Protein AF-A0A5R2MXY5-F1 (afdb_monomer_lite)

Foldseek 3Di:
DALEEAEFQQPAHGEDEFADQREDEHNYEHEAPADAPTGGEYEFADDPPDAGGAGYDYHYQAYEYHNYAYEYEYRHAEQEAEHAHAYADEYEYEDADHDYDDDYHNVRHPYYYHYHD

Structure (mmCIF, N/CA/C/O backbone):
data_AF-A0A5R2MXY5-F1
#
_entry.id   AF-A0A5R2MXY5-F1
#
loop_
_atom_site.group_PDB
_atom_site.id
_atom_site.type_symbol
_atom_site.label_atom_id
_atom_site.label_alt_id
_atom_site.label_comp_id
_atom_site.label_asym_id
_atom_site.label_entity_id
_atom_site.label_seq_id
_atom_site.pdbx_PDB_ins_code
_atom_site.Cartn_x
_atom_site.Cartn_y
_atom_site.Cartn_z
_atom_site.occupancy
_atom_site.B_iso_or_equiv
_atom_site.auth_seq_id
_atom_site.auth_comp_id
_atom_site.auth_asym_id
_atom_site.auth_atom_id
_atom_site.pdbx_PDB_model_num
ATOM 1 N N . THR A 1 1 ? -10.319 3.681 -11.392 1.00 72.12 1 THR A N 1
ATOM 2 C CA . THR A 1 1 ? -9.865 2.446 -12.065 1.00 72.12 1 THR A CA 1
ATOM 3 C C . THR A 1 1 ? -8.792 2.816 -13.068 1.00 72.12 1 THR A C 1
ATOM 5 O O . THR A 1 1 ? -9.034 3.729 -13.846 1.00 72.12 1 THR A O 1
ATOM 8 N N . SER A 1 2 ? -7.624 2.171 -13.033 1.00 84.69 2 SER A N 1
ATOM 9 C CA . SER A 1 2 ? -6.596 2.247 -14.087 1.00 84.69 2 SER A CA 1
ATOM 10 C C . SER A 1 2 ? -6.629 0.955 -14.903 1.00 84.69 2 SER A C 1
ATOM 12 O O . SER A 1 2 ? -6.742 -0.119 -14.316 1.00 84.69 2 SER A O 1
ATOM 14 N N . SER A 1 3 ? -6.542 1.036 -16.232 1.00 87.94 3 SER A N 1
ATOM 15 C CA . SER A 1 3 ? -6.439 -0.145 -17.108 1.00 87.94 3 SER A CA 1
ATOM 16 C C . SER A 1 3 ? -5.004 -0.659 -17.266 1.00 87.94 3 SER A C 1
ATOM 18 O O . SER A 1 3 ? -4.812 -1.740 -17.811 1.00 87.94 3 SER A O 1
ATOM 20 N N . GLY A 1 4 ? -4.011 0.105 -16.807 1.00 93.56 4 GLY A N 1
ATOM 21 C CA . GLY A 1 4 ? -2.602 -0.280 -16.786 1.00 93.56 4 GLY A CA 1
ATOM 22 C C . GLY A 1 4 ? -2.028 -0.173 -15.378 1.00 93.56 4 GLY A C 1
ATOM 23 O O . GLY A 1 4 ? -2.758 -0.296 -14.389 1.00 93.56 4 GLY A O 1
ATOM 24 N N . ASP A 1 5 ? -0.727 0.083 -15.297 1.00 96.19 5 ASP A N 1
ATOM 25 C CA . ASP A 1 5 ? -0.045 0.288 -14.024 1.00 96.19 5 ASP A CA 1
ATOM 26 C C . ASP A 1 5 ? -0.582 1.520 -13.280 1.00 96.19 5 ASP A C 1
ATOM 28 O O . ASP A 1 5 ? -1.114 2.471 -13.869 1.00 96.19 5 ASP A O 1
ATOM 32 N N . LEU A 1 6 ? -0.428 1.506 -11.959 1.00 98.06 6 LEU A N 1
ATOM 33 C CA . LEU A 1 6 ? -0.699 2.643 -11.085 1.00 98.06 6 LEU A CA 1
ATOM 34 C C . LEU A 1 6 ? 0.583 2.993 -10.332 1.00 98.06 6 LEU A C 1
ATOM 36 O O . LEU A 1 6 ? 1.098 2.174 -9.580 1.00 98.06 6 LEU A O 1
ATOM 40 N N . ASN A 1 7 ? 1.083 4.216 -10.503 1.00 98.06 7 ASN A N 1
ATOM 41 C CA . ASN A 1 7 ? 2.318 4.662 -9.863 1.00 98.06 7 ASN A CA 1
ATOM 42 C C . ASN A 1 7 ? 2.012 5.581 -8.675 1.00 98.06 7 ASN A C 1
ATOM 44 O O . ASN A 1 7 ? 1.406 6.640 -8.847 1.00 98.06 7 ASN A O 1
ATOM 48 N N . ILE A 1 8 ? 2.484 5.212 -7.487 1.00 98.50 8 ILE A N 1
ATOM 49 C CA . ILE A 1 8 ? 2.409 6.026 -6.271 1.00 98.50 8 ILE A CA 1
ATOM 50 C C . ILE A 1 8 ? 3.808 6.572 -5.999 1.00 98.50 8 ILE A C 1
ATOM 52 O O . ILE A 1 8 ? 4.716 5.829 -5.626 1.00 98.50 8 ILE A O 1
ATOM 56 N N . GLY A 1 9 ? 3.989 7.874 -6.238 1.00 98.19 9 GLY A N 1
ATOM 57 C CA . GLY A 1 9 ? 5.299 8.513 -6.104 1.00 98.19 9 GLY A CA 1
ATOM 58 C C . GLY A 1 9 ? 6.325 7.969 -7.101 1.00 98.19 9 GLY A C 1
ATOM 59 O O . GLY A 1 9 ? 7.435 7.650 -6.718 1.00 98.19 9 GLY A O 1
ATOM 60 N N . GLY A 1 10 ? 5.966 7.802 -8.380 1.00 96.38 10 GLY A N 1
ATOM 61 C CA . GLY A 1 10 ? 6.843 7.143 -9.364 1.00 96.38 10 GLY A CA 1
ATOM 62 C C . GLY A 1 10 ? 8.221 7.803 -9.541 1.00 96.38 10 GLY A C 1
ATOM 63 O O . GLY A 1 10 ? 9.234 7.115 -9.550 1.00 96.38 10 GLY A O 1
ATOM 64 N N . SER A 1 11 ? 8.272 9.131 -9.652 1.00 96.56 11 SER A N 1
ATOM 65 C CA . SER A 1 11 ? 9.508 9.914 -9.846 1.00 96.56 11 SER A CA 1
ATOM 66 C C . SER A 1 11 ? 9.635 11.087 -8.864 1.00 96.56 11 SER A C 1
ATOM 68 O O . SER A 1 11 ? 10.362 12.042 -9.116 1.00 96.56 11 SER A O 1
ATOM 70 N N . GLY A 1 12 ? 8.871 11.051 -7.775 1.00 97.44 12 GLY A N 1
ATOM 71 C CA . GLY A 1 12 ? 8.776 12.114 -6.779 1.00 97.44 12 GLY A CA 1
ATOM 72 C C . GLY A 1 12 ? 8.007 11.618 -5.562 1.00 97.44 12 GLY A C 1
ATOM 73 O O . GLY A 1 12 ? 7.879 10.412 -5.371 1.00 97.44 12 GLY A O 1
ATOM 74 N N . THR A 1 13 ? 7.473 12.526 -4.753 1.00 98.56 13 THR A N 1
ATOM 75 C CA . THR A 1 13 ? 6.697 12.147 -3.567 1.00 98.56 13 THR A CA 1
ATOM 76 C C . THR A 1 13 ? 5.218 11.997 -3.906 1.00 98.56 13 THR A C 1
ATOM 78 O O . THR 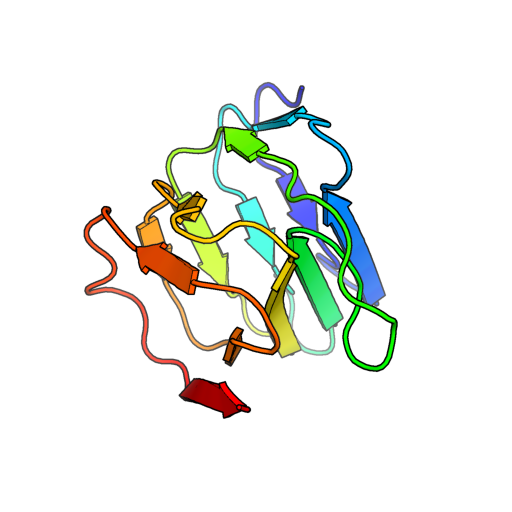A 1 13 ? 4.616 12.910 -4.470 1.00 98.56 13 THR A O 1
ATOM 81 N N . GLY A 1 14 ? 4.615 10.867 -3.547 1.00 98.44 14 GLY A N 1
ATOM 82 C CA . GLY A 1 14 ? 3.189 10.621 -3.728 1.00 98.44 14 GLY A CA 1
ATOM 83 C C . GLY A 1 14 ? 2.612 9.740 -2.628 1.00 98.44 14 GLY A C 1
ATOM 84 O O . GLY A 1 14 ? 3.279 8.845 -2.115 1.00 98.44 14 GLY A O 1
ATOM 85 N N . SER A 1 15 ? 1.351 9.986 -2.284 1.00 98.44 15 SER A N 1
ATOM 86 C CA . SER A 1 15 ? 0.610 9.195 -1.306 1.00 98.44 15 SER A CA 1
ATOM 87 C C . SER A 1 15 ? -0.791 8.902 -1.827 1.00 98.44 15 SER A C 1
ATOM 89 O O . SER A 1 15 ? -1.429 9.776 -2.417 1.00 98.44 15 SER A O 1
ATOM 91 N N . LEU A 1 16 ? -1.261 7.676 -1.617 1.00 98.62 16 LEU A N 1
ATOM 92 C CA . LEU A 1 16 ? -2.624 7.245 -1.898 1.00 98.62 16 LEU A CA 1
ATOM 93 C C . LEU A 1 16 ? -3.230 6.677 -0.620 1.00 98.62 16 LEU A C 1
ATOM 95 O O . LEU A 1 16 ? -2.694 5.731 -0.056 1.00 98.62 16 LEU A O 1
ATOM 99 N N . THR A 1 17 ? -4.375 7.209 -0.204 1.00 98.75 17 THR A N 1
ATOM 100 C CA . THR A 1 17 ? -5.150 6.673 0.918 1.00 98.75 17 THR A CA 1
ATOM 101 C C . THR A 1 17 ? -6.448 6.071 0.404 1.00 98.75 17 THR A C 1
ATOM 103 O O . THR A 1 17 ? -7.226 6.757 -0.259 1.00 98.75 17 THR A O 1
ATOM 106 N N . ILE A 1 18 ? -6.683 4.797 0.719 1.00 98.75 18 ILE A N 1
ATOM 107 C CA . ILE A 1 18 ? -7.914 4.078 0.392 1.00 98.75 18 ILE A CA 1
ATOM 108 C C . ILE A 1 18 ? -8.640 3.782 1.706 1.00 98.75 18 ILE A C 1
ATOM 110 O O . ILE A 1 18 ? -8.183 2.974 2.514 1.00 98.75 18 ILE A O 1
ATOM 114 N N . ALA A 1 19 ? -9.757 4.468 1.929 1.00 98.69 19 ALA A N 1
ATOM 115 C CA . ALA A 1 19 ? -10.451 4.502 3.212 1.00 98.69 19 ALA A CA 1
ATOM 116 C C . ALA A 1 19 ? -11.966 4.436 3.038 1.00 98.69 19 ALA A C 1
ATOM 118 O O . ALA A 1 19 ? -12.483 4.706 1.951 1.00 98.69 19 ALA A O 1
ATOM 119 N N . ASN A 1 20 ? -12.669 4.170 4.138 1.00 98.25 20 ASN A N 1
ATOM 120 C CA . ASN A 1 20 ? -14.121 4.283 4.261 1.00 98.25 20 ASN A CA 1
ATOM 121 C C . ASN A 1 20 ? -14.877 3.523 3.160 1.00 98.25 20 ASN A C 1
ATOM 123 O O . ASN A 1 20 ? -15.799 4.056 2.545 1.00 98.25 20 ASN A O 1
ATOM 127 N N . GLY A 1 21 ? -14.444 2.292 2.872 1.00 98.25 21 GLY A N 1
ATOM 128 C CA . GLY A 1 21 ? -15.038 1.445 1.835 1.00 98.25 21 GLY A CA 1
ATOM 129 C C . GLY A 1 21 ? -14.736 1.874 0.394 1.00 98.25 21 GLY A C 1
ATOM 130 O O . GLY A 1 21 ? -15.236 1.251 -0.541 1.00 98.25 21 GLY A O 1
ATOM 131 N N . GLY A 1 22 ? -13.919 2.910 0.184 1.00 98.38 22 GLY A N 1
ATOM 132 C CA . GLY A 1 22 ? -13.458 3.306 -1.143 1.00 98.38 22 GLY A CA 1
ATOM 133 C C . GLY A 1 22 ? -12.679 2.184 -1.830 1.00 98.38 22 GLY A C 1
ATOM 134 O O . GLY A 1 22 ? -11.992 1.403 -1.174 1.00 98.38 22 GLY A O 1
ATOM 135 N N . VAL A 1 23 ? -12.770 2.112 -3.159 1.00 98.31 23 VAL A N 1
ATOM 136 C CA . VAL A 1 23 ? -12.090 1.084 -3.957 1.00 98.31 23 VAL A CA 1
ATOM 137 C C . VAL A 1 23 ? -11.205 1.737 -5.005 1.00 98.31 23 VAL A C 1
ATOM 139 O O . VAL A 1 23 ? -11.662 2.555 -5.807 1.00 98.31 23 VAL A O 1
ATOM 142 N N . VAL A 1 24 ? -9.941 1.326 -5.046 1.00 98.38 24 VAL A N 1
ATOM 143 C CA . VAL A 1 24 ? -9.033 1.620 -6.159 1.00 98.38 24 VAL A CA 1
ATOM 144 C C . VAL A 1 24 ? -8.748 0.318 -6.883 1.00 98.38 24 VAL A C 1
ATOM 146 O O . VAL A 1 24 ? -8.486 -0.698 -6.251 1.00 98.38 24 VAL A O 1
ATOM 149 N N . SER A 1 25 ? -8.798 0.333 -8.214 1.00 97.88 25 SER A N 1
ATOM 150 C CA . SER A 1 25 ? -8.429 -0.836 -9.016 1.00 97.88 25 SER A CA 1
ATOM 151 C C . SER A 1 25 ? -7.399 -0.483 -10.075 1.00 97.88 25 SER A C 1
ATOM 153 O O . SER A 1 25 ? -7.520 0.572 -10.711 1.00 97.88 25 SER A O 1
ATOM 155 N N . ALA A 1 26 ? -6.435 -1.378 -10.269 1.00 97.12 26 ALA A N 1
ATOM 156 C CA . ALA A 1 26 ? -5.405 -1.301 -11.297 1.00 97.12 26 ALA A CA 1
ATOM 157 C C . ALA A 1 26 ? -5.403 -2.601 -12.112 1.00 97.12 26 ALA A C 1
ATOM 159 O O . ALA A 1 26 ? -5.395 -3.691 -11.543 1.00 97.12 26 ALA A O 1
ATOM 160 N N . GLY A 1 27 ? -5.447 -2.473 -13.439 1.00 94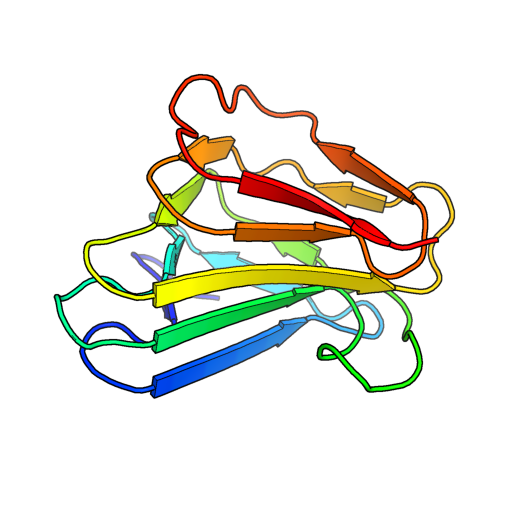.81 27 GLY A N 1
ATOM 161 C CA . GLY A 1 27 ? -5.344 -3.604 -14.364 1.00 94.81 27 GLY A CA 1
ATOM 162 C C . GLY A 1 27 ? -3.914 -4.131 -14.511 1.00 94.81 27 GLY A C 1
ATOM 163 O O . GLY A 1 27 ? -3.737 -5.291 -14.868 1.00 94.81 27 GLY A O 1
ATOM 164 N N . GLY A 1 28 ? -2.915 -3.288 -14.226 1.00 95.69 28 GLY A N 1
ATOM 165 C CA . GLY A 1 28 ? -1.498 -3.644 -14.166 1.00 95.69 28 GLY A CA 1
ATOM 166 C C . GLY A 1 28 ? -0.948 -3.682 -12.738 1.00 95.69 28 GLY A C 1
ATOM 167 O O . GLY A 1 28 ? -1.682 -3.897 -11.769 1.00 95.69 28 GLY A O 1
ATOM 168 N N . VAL A 1 29 ? 0.358 -3.459 -12.610 1.00 97.62 29 VAL A N 1
ATOM 169 C CA . VAL A 1 29 ? 1.072 -3.460 -11.326 1.00 97.62 29 VAL A CA 1
ATOM 170 C C . VAL A 1 29 ? 0.871 -2.124 -10.609 1.00 97.62 29 VAL A C 1
ATOM 172 O O . VAL A 1 29 ? 0.887 -1.054 -11.224 1.00 97.62 29 VAL A O 1
ATOM 175 N N . VAL A 1 30 ? 0.710 -2.162 -9.286 1.00 98.69 30 VAL A N 1
ATOM 176 C CA . VAL A 1 30 ? 0.806 -0.955 -8.457 1.00 98.69 30 VAL A CA 1
ATOM 177 C C . VAL A 1 30 ? 2.267 -0.747 -8.068 1.00 98.69 30 VAL A C 1
ATOM 179 O O . VAL A 1 30 ? 2.790 -1.468 -7.223 1.00 98.69 30 VAL A O 1
ATOM 182 N N . ASN A 1 31 ? 2.935 0.232 -8.674 1.00 98.62 31 ASN A N 1
ATOM 183 C CA . ASN A 1 31 ? 4.323 0.558 -8.357 1.00 98.62 31 ASN A CA 1
ATOM 184 C C . ASN A 1 31 ? 4.384 1.633 -7.271 1.00 98.62 31 ASN A C 1
ATOM 186 O O . ASN A 1 31 ? 3.756 2.689 -7.397 1.00 98.62 31 ASN A O 1
ATOM 190 N N . ILE A 1 32 ? 5.186 1.404 -6.236 1.00 98.75 32 ILE A N 1
ATOM 191 C CA . ILE A 1 32 ? 5.427 2.371 -5.161 1.00 98.75 32 ILE A CA 1
ATOM 192 C C . ILE A 1 32 ? 6.888 2.806 -5.215 1.00 98.75 32 ILE A C 1
ATOM 194 O O . ILE A 1 32 ? 7.784 1.963 -5.166 1.00 98.75 32 ILE A O 1
ATOM 198 N N . ALA A 1 33 ? 7.115 4.120 -5.297 1.00 98.56 33 ALA A N 1
ATOM 199 C CA . ALA A 1 33 ? 8.450 4.717 -5.331 1.00 98.56 33 ALA A CA 1
ATOM 200 C C . ALA A 1 33 ? 9.339 4.127 -6.450 1.00 98.56 33 ALA A C 1
ATOM 202 O O . ALA A 1 33 ? 10.400 3.553 -6.201 1.00 98.56 33 ALA A O 1
ATOM 203 N N . LEU A 1 34 ? 8.866 4.205 -7.701 1.00 98.19 34 LEU A N 1
ATOM 204 C CA . LEU A 1 34 ? 9.460 3.490 -8.839 1.00 98.19 34 LEU A CA 1
ATOM 205 C C . LEU A 1 34 ? 10.945 3.842 -9.061 1.00 98.19 34 LEU A C 1
ATOM 207 O O . LEU A 1 34 ? 11.774 2.943 -9.219 1.00 98.19 34 LEU A O 1
ATOM 211 N N . LEU A 1 35 ? 11.286 5.133 -9.070 1.00 98.25 35 LEU A N 1
ATOM 212 C CA . LEU A 1 35 ? 12.634 5.627 -9.369 1.00 98.25 35 LEU A CA 1
ATOM 213 C C . LEU A 1 35 ? 13.437 5.961 -8.106 1.00 98.25 35 LEU A C 1
ATOM 215 O O . LEU A 1 35 ? 12.881 6.311 -7.066 1.00 98.25 35 LEU A O 1
ATOM 219 N N . ALA A 1 36 ? 14.765 5.912 -8.209 1.00 98.12 36 ALA A N 1
ATOM 220 C CA . ALA A 1 36 ? 15.653 6.317 -7.123 1.00 98.12 36 ALA A CA 1
ATOM 221 C C . ALA A 1 36 ? 15.378 7.772 -6.693 1.00 98.12 36 ALA A C 1
ATOM 223 O O . ALA A 1 36 ? 15.150 8.648 -7.529 1.00 98.12 36 ALA A O 1
ATOM 224 N N . GLY A 1 37 ? 15.382 8.022 -5.382 1.00 97.69 37 GLY A N 1
ATOM 225 C CA . GLY A 1 37 ? 15.068 9.333 -4.799 1.00 97.69 37 GLY A CA 1
ATOM 226 C C . GLY A 1 37 ? 13.574 9.681 -4.734 1.00 97.69 37 GLY A C 1
ATOM 227 O O . GLY A 1 37 ? 13.228 10.732 -4.201 1.00 97.69 37 GLY A O 1
ATOM 228 N N . SER A 1 38 ? 12.686 8.819 -5.240 1.00 98.69 38 SER A N 1
ATOM 229 C CA . SER A 1 38 ? 11.236 8.989 -5.099 1.00 98.69 38 SER A CA 1
ATOM 230 C C . SER A 1 38 ? 10.713 8.460 -3.759 1.00 98.69 38 SER A C 1
ATOM 232 O O . SER A 1 38 ? 11.383 7.669 -3.089 1.00 98.69 38 SER A O 1
ATOM 234 N N . VAL A 1 39 ? 9.515 8.903 -3.366 1.00 98.75 39 VAL A N 1
ATOM 235 C CA . VAL A 1 39 ? 8.849 8.479 -2.128 1.00 98.75 39 VAL A CA 1
ATOM 236 C C . VAL A 1 39 ? 7.400 8.128 -2.434 1.00 98.75 39 VAL A C 1
ATOM 238 O O . VAL A 1 39 ? 6.647 8.956 -2.945 1.00 98.75 39 VAL A O 1
ATOM 241 N N . GLY A 1 40 ? 6.990 6.912 -2.103 1.00 98.81 40 GLY A N 1
ATOM 242 C CA . GLY A 1 40 ? 5.643 6.418 -2.365 1.00 98.81 40 GLY A CA 1
ATOM 243 C C . GLY A 1 40 ? 5.010 5.858 -1.101 1.00 98.81 40 GLY A C 1
ATOM 244 O O . GLY A 1 40 ? 5.632 5.074 -0.388 1.00 98.81 40 GLY A O 1
ATOM 245 N N . THR A 1 41 ? 3.764 6.227 -0.824 1.00 98.88 41 THR A N 1
ATOM 246 C CA . THR A 1 41 ? 3.030 5.694 0.330 1.00 98.88 41 THR A CA 1
ATOM 247 C C . THR A 1 41 ? 1.636 5.237 -0.067 1.00 98.88 41 THR A C 1
ATOM 249 O O . THR A 1 41 ? 0.833 6.027 -0.560 1.00 98.88 41 THR A O 1
ATOM 252 N N . LEU A 1 42 ? 1.330 3.967 0.176 1.00 98.88 42 LEU A N 1
ATOM 253 C CA . LEU A 1 42 ? -0.029 3.440 0.114 1.00 98.88 42 LEU A CA 1
ATOM 254 C C . LEU A 1 42 ? -0.580 3.320 1.537 1.00 98.88 42 LEU A C 1
ATOM 256 O O . LEU A 1 42 ? 0.005 2.627 2.357 1.00 98.88 42 LEU A O 1
ATOM 260 N N . ASN A 1 43 ? -1.713 3.948 1.827 1.00 98.88 43 ASN A N 1
ATOM 261 C CA . ASN A 1 43 ? -2.411 3.810 3.101 1.00 98.88 43 ASN A CA 1
ATOM 262 C C . ASN A 1 43 ? -3.727 3.055 2.897 1.00 98.88 43 ASN A C 1
ATOM 264 O O . ASN A 1 43 ? -4.537 3.436 2.046 1.00 98.88 43 ASN A O 1
ATOM 268 N N . ILE A 1 44 ? -3.964 2.035 3.716 1.00 98.81 44 ILE A N 1
ATOM 269 C CA . ILE A 1 44 ? -5.272 1.401 3.879 1.00 98.81 44 ILE A CA 1
ATOM 270 C C . ILE A 1 44 ? -5.863 1.880 5.206 1.00 98.81 44 ILE A C 1
ATOM 272 O O . ILE A 1 44 ? -5.280 1.655 6.268 1.00 98.81 44 ILE A O 1
ATOM 276 N N . GLY A 1 45 ? -7.013 2.552 5.133 1.00 98.69 45 GLY A N 1
ATOM 277 C CA . GLY A 1 45 ? -7.590 3.290 6.255 1.00 98.69 45 GLY A CA 1
ATOM 278 C C . GLY A 1 45 ? -7.038 4.714 6.317 1.00 98.69 45 GLY A C 1
ATOM 279 O O . GLY A 1 45 ? -7.403 5.551 5.497 1.00 98.69 45 GLY A O 1
ATOM 280 N N . ALA A 1 46 ? -6.174 5.018 7.280 1.00 98.44 46 ALA A N 1
ATOM 281 C CA . ALA A 1 46 ? -5.607 6.351 7.487 1.00 98.44 46 ALA A CA 1
ATOM 282 C C . ALA A 1 46 ? -4.091 6.401 7.235 1.00 98.44 46 ALA A C 1
ATOM 284 O O . ALA A 1 46 ? -3.417 5.381 7.142 1.00 98.44 46 ALA A O 1
ATOM 285 N N . ALA A 1 47 ? -3.531 7.605 7.122 1.00 97.75 47 ALA A N 1
ATOM 286 C CA . ALA A 1 47 ? -2.080 7.776 7.065 1.00 97.75 47 ALA A CA 1
ATOM 287 C C . ALA A 1 47 ? -1.423 7.460 8.421 1.00 97.75 47 ALA A C 1
ATOM 289 O O . ALA A 1 47 ? -2.073 7.530 9.467 1.00 97.75 47 ALA A O 1
ATOM 290 N N . SER A 1 48 ? -0.122 7.152 8.417 1.00 95.75 48 SER A N 1
ATOM 291 C CA . SER A 1 48 ? 0.655 7.023 9.658 1.00 95.75 48 SER A CA 1
ATOM 292 C C . SER A 1 48 ? 0.573 8.303 10.507 1.00 95.75 48 SER A C 1
ATOM 294 O O . SER A 1 48 ? 0.544 9.414 9.976 1.00 95.75 48 SER A O 1
ATOM 296 N N . GLY A 1 49 ? 0.471 8.148 11.830 1.00 95.94 49 GLY A N 1
ATOM 297 C CA . GLY A 1 49 ? 0.306 9.252 12.787 1.00 95.94 49 GLY A CA 1
ATOM 298 C C . GLY A 1 49 ? -1.100 9.869 12.854 1.00 95.94 49 GLY A C 1
ATOM 299 O O . GLY A 1 49 ? -1.350 10.705 13.718 1.00 95.94 49 GLY A O 1
ATOM 300 N N . SER A 1 50 ? -2.028 9.462 11.981 1.00 97.56 50 SER A N 1
ATOM 301 C CA . SER A 1 50 ? -3.443 9.859 12.049 1.00 97.56 50 SER A CA 1
ATOM 302 C C . SER A 1 50 ? -4.289 8.791 12.760 1.00 97.56 50 SER A C 1
ATOM 304 O O . SER A 1 50 ? -3.900 7.621 12.760 1.00 97.56 50 SER A O 1
ATOM 306 N N . PRO A 1 51 ? -5.459 9.140 13.331 1.00 97.88 51 PRO A N 1
ATOM 307 C CA . PRO A 1 51 ? -6.394 8.146 13.855 1.00 97.88 51 PRO A CA 1
ATOM 308 C C . PRO A 1 51 ? -6.804 7.139 12.775 1.00 97.88 51 PRO A C 1
ATOM 310 O O . PRO A 1 51 ? -7.063 7.536 11.638 1.00 97.88 51 PRO A O 1
ATOM 313 N N . ALA A 1 52 ? -6.885 5.858 13.138 1.00 98.19 52 ALA A N 1
ATOM 314 C CA . ALA A 1 52 ? -7.333 4.800 12.238 1.00 98.19 52 ALA A CA 1
ATOM 315 C C . ALA A 1 52 ? -8.733 5.098 11.671 1.00 98.19 52 ALA A C 1
ATOM 317 O O . ALA A 1 52 ? -9.610 5.594 12.381 1.00 98.19 52 ALA A O 1
ATOM 318 N N . ALA A 1 53 ? -8.951 4.756 10.401 1.00 98.69 53 ALA A N 1
ATOM 319 C CA . ALA A 1 53 ? -10.244 4.880 9.721 1.00 98.69 53 ALA A CA 1
ATOM 320 C C . ALA A 1 53 ? -10.718 3.517 9.196 1.00 98.69 53 ALA A C 1
ATOM 322 O O .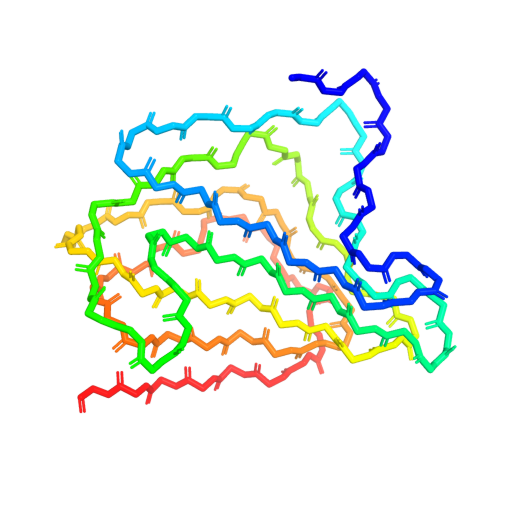 ALA A 1 53 ? -9.939 2.570 9.145 1.00 98.69 53 ALA A O 1
ATOM 323 N N . ALA A 1 54 ? -11.976 3.396 8.768 1.00 98.62 54 ALA A N 1
ATOM 324 C CA . ALA A 1 54 ? -12.424 2.168 8.109 1.00 98.62 54 ALA A CA 1
ATOM 325 C C . ALA A 1 54 ? -11.562 1.893 6.868 1.00 98.62 54 ALA A C 1
ATOM 327 O O . ALA A 1 54 ? -11.208 2.827 6.134 1.00 98.62 54 ALA A O 1
ATOM 328 N N . ALA A 1 55 ? -11.209 0.629 6.635 1.00 98.69 55 ALA A N 1
ATOM 329 C CA . ALA A 1 55 ? -10.392 0.286 5.480 1.00 98.69 55 ALA A CA 1
ATOM 330 C C . ALA A 1 55 ? -11.139 0.601 4.172 1.00 98.69 55 ALA A C 1
ATOM 332 O O . ALA A 1 55 ? -12.370 0.558 4.085 1.00 98.69 55 ALA A O 1
ATOM 333 N N . GLY A 1 56 ? -10.385 0.946 3.135 1.00 98.75 56 GLY A N 1
ATOM 334 C CA . GLY A 1 56 ? -10.831 0.780 1.756 1.00 98.75 56 GLY A CA 1
ATOM 335 C C . GLY A 1 56 ? -10.156 -0.437 1.125 1.00 98.75 56 GLY A C 1
ATOM 336 O O . GLY A 1 56 ? -9.359 -1.105 1.776 1.00 98.75 56 GLY A O 1
ATOM 337 N N . ALA A 1 57 ? -10.454 -0.725 -0.141 1.00 98.50 57 ALA A N 1
ATOM 338 C CA . ALA A 1 57 ? -9.936 -1.898 -0.840 1.00 98.50 57 ALA A CA 1
ATOM 339 C C . ALA A 1 57 ? -9.054 -1.530 -2.040 1.00 98.50 57 ALA A C 1
ATOM 341 O O . ALA A 1 57 ? -9.420 -0.708 -2.888 1.00 98.50 57 ALA A O 1
ATOM 342 N N . LEU A 1 58 ? -7.914 -2.211 -2.148 1.00 98.56 58 LEU A N 1
ATOM 343 C CA . LEU A 1 58 ? -7.116 -2.245 -3.367 1.00 98.56 58 LEU A CA 1
ATOM 344 C C . LEU A 1 58 ? -7.463 -3.506 -4.164 1.00 98.56 58 LEU A C 1
ATOM 346 O O . LEU A 1 58 ? -7.233 -4.620 -3.705 1.00 98.56 58 LEU A O 1
ATOM 350 N N . ASN A 1 59 ? -7.983 -3.326 -5.375 1.00 97.88 59 ASN A N 1
ATOM 351 C CA . ASN A 1 59 ? -8.178 -4.399 -6.343 1.00 97.88 59 ASN A CA 1
ATOM 352 C C . ASN A 1 59 ? -7.057 -4.352 -7.391 1.00 97.88 59 ASN A C 1
ATOM 354 O O . ASN A 1 59 ? -7.169 -3.681 -8.419 1.00 97.88 59 ASN A O 1
ATOM 358 N N . ALA A 1 60 ? -5.957 -5.030 -7.089 1.00 97.88 60 ALA A N 1
ATOM 359 C CA . ALA A 1 60 ? -4.815 -5.200 -7.978 1.00 97.88 60 ALA A CA 1
ATOM 360 C C . ALA A 1 60 ? -4.188 -6.577 -7.735 1.00 97.88 60 ALA A C 1
ATOM 362 O O . ALA A 1 60 ? -4.221 -7.084 -6.611 1.00 97.88 60 ALA A O 1
ATOM 363 N N . ALA A 1 61 ? -3.586 -7.169 -8.766 1.00 97.81 61 ALA A N 1
ATOM 364 C CA . ALA A 1 61 ? -2.910 -8.460 -8.631 1.00 97.81 61 ALA A CA 1
ATOM 365 C C . ALA A 1 61 ? -1.634 -8.355 -7.775 1.00 97.81 61 ALA A C 1
ATOM 367 O O . ALA A 1 61 ? -1.340 -9.249 -6.979 1.00 97.81 61 ALA A O 1
ATOM 368 N N . SER A 1 62 ? -0.888 -7.255 -7.911 1.00 98.38 62 SER A N 1
ATOM 369 C CA . SER A 1 62 ? 0.374 -7.059 -7.201 1.00 98.38 62 SER A CA 1
ATOM 370 C C . SER A 1 62 ? 0.691 -5.596 -6.899 1.00 98.38 62 SER A C 1
ATOM 372 O O . SE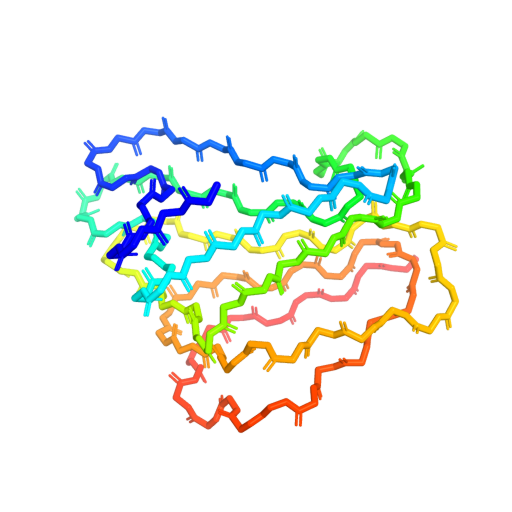R A 1 62 ? 0.271 -4.672 -7.603 1.00 98.38 62 SER A O 1
ATOM 374 N N . VAL A 1 63 ? 1.476 -5.419 -5.839 1.00 98.81 63 VAL A N 1
ATOM 375 C CA . VAL A 1 63 ? 2.162 -4.189 -5.456 1.00 98.81 63 VAL A CA 1
ATOM 376 C C . VAL A 1 63 ? 3.664 -4.447 -5.511 1.00 98.81 63 VAL A C 1
ATOM 378 O O . VAL A 1 63 ? 4.154 -5.401 -4.907 1.00 98.81 63 VAL A O 1
ATOM 381 N N . GLN A 1 64 ? 4.397 -3.587 -6.212 1.00 98.75 64 GLN A N 1
ATOM 382 C CA . GLN A 1 64 ? 5.843 -3.687 -6.359 1.00 98.75 64 GLN A CA 1
ATOM 383 C C . GLN A 1 64 ? 6.521 -2.415 -5.849 1.00 98.75 64 GLN A C 1
ATOM 385 O O . GLN A 1 64 ? 6.243 -1.308 -6.317 1.00 98.75 64 GLN A O 1
ATOM 390 N N . PHE A 1 65 ? 7.449 -2.573 -4.910 1.00 98.88 65 PHE A N 1
ATOM 391 C CA . PHE A 1 65 ? 8.359 -1.503 -4.522 1.00 98.88 65 PHE A CA 1
ATOM 392 C C . PHE A 1 65 ? 9.467 -1.337 -5.567 1.00 98.88 65 PHE A C 1
ATOM 394 O O . PHE A 1 65 ? 10.054 -2.323 -6.031 1.00 98.88 65 PHE A O 1
ATOM 401 N N . GLY A 1 66 ? 9.721 -0.083 -5.944 1.00 98.44 66 GLY A N 1
ATOM 402 C CA . GLY A 1 66 ? 10.794 0.312 -6.851 1.00 98.44 66 GLY A CA 1
ATOM 403 C C . GLY A 1 66 ? 12.107 0.633 -6.137 1.00 98.44 66 GLY A C 1
ATOM 404 O O . GLY A 1 66 ? 12.406 0.092 -5.078 1.00 98.44 66 GLY A O 1
ATOM 405 N N . GLN A 1 67 ? 12.913 1.507 -6.748 1.00 98.25 67 GLN A N 1
ATOM 406 C CA . GLN A 1 67 ? 14.227 1.914 -6.223 1.00 98.25 67 GLN A CA 1
ATOM 407 C C . GLN A 1 67 ? 14.159 3.033 -5.168 1.00 98.25 67 GLN A C 1
ATOM 409 O O . GLN A 1 67 ? 15.173 3.351 -4.548 1.00 98.25 67 GLN A O 1
ATOM 414 N N . GLY A 1 68 ? 13.011 3.697 -5.027 1.00 98.44 68 GLY A N 1
ATOM 415 C CA . GLY A 1 68 ? 12.796 4.766 -4.057 1.00 98.44 68 GLY A CA 1
ATOM 416 C C . GLY A 1 68 ? 12.354 4.257 -2.683 1.00 98.44 68 GLY A C 1
ATOM 417 O O . GLY A 1 68 ? 12.312 3.058 -2.416 1.00 98.44 68 GLY A O 1
ATOM 418 N N . ALA A 1 69 ? 11.992 5.188 -1.800 1.00 98.56 69 ALA A N 1
ATOM 419 C CA . ALA A 1 69 ? 11.478 4.870 -0.472 1.00 98.56 69 ALA A CA 1
ATOM 420 C C . ALA A 1 69 ? 9.964 4.610 -0.533 1.00 98.56 69 ALA A C 1
ATOM 422 O O . ALA A 1 69 ? 9.161 5.543 -0.613 1.00 98.56 69 ALA A O 1
ATOM 423 N N . GLY A 1 70 ? 9.576 3.336 -0.524 1.00 98.69 70 GLY A N 1
ATOM 424 C CA . GLY A 1 70 ? 8.178 2.918 -0.559 1.00 98.69 70 GLY A CA 1
ATOM 425 C C . GLY A 1 70 ? 7.672 2.372 0.774 1.00 98.69 70 GLY A C 1
ATOM 426 O O . GLY A 1 70 ? 8.375 1.600 1.423 1.00 98.69 70 GLY A O 1
ATOM 427 N N . ALA A 1 71 ? 6.436 2.722 1.134 1.00 98.75 71 ALA A N 1
ATOM 428 C CA . ALA A 1 71 ? 5.751 2.214 2.322 1.00 98.75 71 ALA A CA 1
ATOM 429 C C . ALA A 1 71 ? 4.295 1.812 2.032 1.00 98.75 71 ALA A C 1
ATOM 431 O O . ALA A 1 71 ? 3.599 2.476 1.253 1.00 98.75 71 ALA A O 1
ATOM 432 N N . ILE A 1 72 ? 3.824 0.757 2.699 1.00 98.81 72 ILE A N 1
ATOM 433 C CA . ILE A 1 72 ? 2.402 0.426 2.842 1.00 98.81 72 ILE A CA 1
ATOM 434 C C . ILE A 1 72 ? 2.033 0.549 4.320 1.00 98.81 72 ILE A C 1
ATOM 436 O O . ILE A 1 72 ? 2.539 -0.206 5.144 1.00 98.81 72 ILE A O 1
ATOM 440 N N . ASN A 1 73 ? 1.116 1.458 4.639 1.00 98.75 73 ASN A N 1
ATOM 441 C CA . ASN A 1 73 ? 0.584 1.643 5.982 1.00 98.75 73 ASN A CA 1
ATOM 442 C C . ASN A 1 73 ? -0.792 0.981 6.096 1.00 98.75 73 ASN A C 1
ATOM 444 O O . ASN A 1 73 ? -1.743 1.383 5.417 1.00 98.75 73 ASN A O 1
ATOM 448 N N . PHE A 1 74 ? -0.918 0.018 7.000 1.00 98.75 74 PHE A N 1
ATOM 449 C CA . PHE A 1 74 ? -2.204 -0.509 7.441 1.00 98.75 74 PHE A CA 1
ATOM 450 C C . PHE A 1 74 ? -2.585 0.183 8.750 1.00 98.75 74 PHE A C 1
ATOM 452 O O . PHE A 1 74 ? -2.084 -0.155 9.822 1.00 98.75 74 PHE A O 1
ATOM 459 N N . ASN A 1 75 ? -3.446 1.193 8.656 1.00 98.56 75 ASN A N 1
ATOM 460 C CA . ASN A 1 75 ? -3.938 1.954 9.801 1.00 98.56 75 ASN A CA 1
ATOM 461 C C . ASN A 1 75 ? -5.460 2.032 9.710 1.00 98.56 75 ASN A C 1
ATOM 463 O O . ASN A 1 75 ? -6.032 3.058 9.321 1.00 98.56 75 ASN A O 1
ATOM 467 N N . HIS A 1 76 ? -6.111 0.907 9.994 1.00 98.62 76 HIS A N 1
ATOM 468 C CA . HIS A 1 76 ? -7.548 0.775 9.825 1.00 98.62 76 HIS A CA 1
ATOM 469 C C . HIS A 1 76 ? -8.250 0.219 11.063 1.00 98.62 76 HIS A C 1
ATOM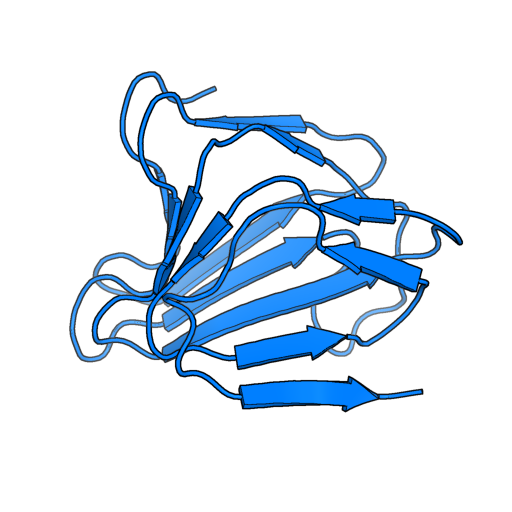 471 O O . HIS A 1 76 ? -7.629 -0.367 11.944 1.00 98.62 76 HIS A O 1
ATOM 477 N N . THR A 1 77 ? -9.569 0.395 11.135 1.00 98.44 77 THR A N 1
ATOM 478 C CA . THR A 1 77 ? -10.390 -0.083 12.262 1.00 98.44 77 THR A CA 1
ATOM 479 C C . THR A 1 77 ? -10.879 -1.523 12.106 1.00 98.44 77 THR A C 1
ATOM 481 O O . THR A 1 77 ? -11.391 -2.102 13.060 1.00 98.44 77 THR A O 1
ATOM 484 N N . ASP A 1 78 ? -10.764 -2.103 10.910 1.00 98.06 78 ASP A N 1
ATOM 485 C CA . ASP A 1 78 ? -11.271 -3.447 10.627 1.00 98.06 78 ASP A CA 1
ATOM 486 C C . ASP A 1 78 ? -10.521 -4.531 11.423 1.00 98.06 78 ASP A C 1
ATOM 488 O O . ASP A 1 78 ? -9.297 -4.495 11.579 1.00 98.06 78 ASP A O 1
ATOM 492 N N . THR A 1 79 ? -11.265 -5.537 11.883 1.00 96.56 79 THR A N 1
ATOM 493 C CA . THR A 1 79 ? -10.756 -6.649 12.706 1.00 96.56 79 THR A CA 1
ATOM 494 C C . THR A 1 79 ? -10.302 -7.865 11.897 1.00 96.56 79 THR A C 1
ATOM 496 O O . THR A 1 79 ? -9.781 -8.818 12.468 1.00 96.56 79 THR A O 1
ATOM 499 N N . SER A 1 80 ? -10.523 -7.869 10.580 1.00 96.50 80 SER A N 1
ATOM 500 C CA . SER A 1 80 ? -10.114 -8.952 9.674 1.00 96.50 80 SER A CA 1
ATOM 501 C C . SER A 1 80 ? -10.047 -8.451 8.226 1.00 96.50 80 SER A C 1
ATOM 503 O O . SER A 1 80 ? -10.742 -8.942 7.332 1.00 96.50 80 SER A O 1
ATOM 505 N N . TYR A 1 81 ? -9.249 -7.411 7.987 1.00 98.38 81 TYR A N 1
ATOM 506 C CA . TYR A 1 81 ? -9.070 -6.872 6.642 1.00 98.38 81 TYR A CA 1
ATOM 507 C C . TYR A 1 81 ? -8.242 -7.839 5.793 1.00 98.38 81 TYR A C 1
ATOM 509 O O . TYR A 1 81 ? -7.184 -8.300 6.213 1.00 98.38 81 TYR A O 1
ATOM 517 N N . THR A 1 82 ? -8.708 -8.154 4.586 1.00 98.50 82 THR A N 1
ATOM 518 C CA . THR A 1 82 ? -7.975 -9.020 3.655 1.00 98.50 82 THR A CA 1
ATOM 519 C C . THR A 1 82 ? -7.259 -8.174 2.617 1.00 98.50 82 THR A C 1
ATOM 521 O O . THR A 1 82 ? -7.897 -7.461 1.844 1.00 98.50 82 THR A O 1
ATOM 524 N N . PHE A 1 83 ? -5.938 -8.309 2.550 1.00 98.62 83 PHE A N 1
ATOM 525 C CA . PHE A 1 83 ? -5.130 -7.740 1.482 1.00 98.62 83 PHE A CA 1
ATOM 526 C C . PHE A 1 83 ? -4.657 -8.871 0.561 1.00 98.62 83 PHE A C 1
ATOM 528 O O . PHE A 1 83 ? -3.874 -9.739 0.958 1.00 98.62 83 PHE A O 1
ATOM 535 N N . ALA A 1 84 ? -5.190 -8.888 -0.661 1.00 98.25 84 ALA A N 1
ATOM 536 C CA . ALA A 1 84 ? -5.016 -9.983 -1.618 1.00 98.25 84 ALA A CA 1
ATOM 537 C C . ALA A 1 84 ? -4.027 -9.670 -2.754 1.00 98.25 84 ALA A C 1
ATOM 539 O O . ALA A 1 84 ? -3.840 -10.496 -3.643 1.00 98.25 84 ALA A O 1
ATOM 540 N N . SER A 1 85 ? -3.390 -8.497 -2.750 1.00 98.62 85 SER A N 1
ATOM 541 C CA . SER A 1 85 ? -2.330 -8.183 -3.711 1.00 98.62 85 SER A CA 1
ATOM 542 C C . SER A 1 85 ? -1.006 -8.789 -3.247 1.00 98.62 85 SER A C 1
ATOM 544 O O . SER A 1 85 ? -0.610 -8.605 -2.095 1.00 98.62 85 SER A O 1
ATOM 546 N N . ALA A 1 86 ? -0.302 -9.488 -4.141 1.00 98.69 86 ALA A N 1
ATOM 547 C CA . ALA A 1 86 ? 1.057 -9.956 -3.868 1.00 98.69 86 ALA A CA 1
ATOM 548 C C . ALA A 1 86 ? 2.000 -8.760 -3.688 1.00 98.69 86 ALA A C 1
ATOM 550 O O . ALA A 1 86 ? 1.907 -7.793 -4.443 1.00 98.69 86 ALA A O 1
ATOM 551 N N . ILE A 1 87 ? 2.905 -8.821 -2.714 1.00 98.81 87 ILE A N 1
ATOM 552 C CA . ILE A 1 87 ? 3.849 -7.736 -2.422 1.00 98.81 87 ILE A CA 1
ATOM 553 C C . ILE A 1 87 ? 5.254 -8.178 -2.831 1.00 98.81 87 ILE A C 1
ATOM 555 O O . ILE A 1 87 ? 5.680 -9.288 -2.502 1.00 98.81 87 ILE A O 1
ATOM 559 N N . GLY A 1 88 ? 5.978 -7.308 -3.537 1.00 98.69 88 GLY A N 1
ATOM 560 C CA . GLY A 1 88 ? 7.359 -7.548 -3.945 1.00 98.69 88 GLY A CA 1
ATOM 561 C C . GLY A 1 88 ? 8.266 -6.325 -3.815 1.00 98.69 88 GLY A C 1
ATOM 562 O O . GLY A 1 88 ? 7.802 -5.185 -3.774 1.00 98.69 88 GLY A O 1
ATOM 563 N N . GLY A 1 89 ? 9.578 -6.568 -3.768 1.00 98.56 89 GLY A N 1
ATOM 564 C CA . GLY A 1 89 ? 10.611 -5.531 -3.691 1.00 98.56 89 GLY A CA 1
ATOM 565 C C . GLY A 1 89 ? 10.979 -5.103 -2.267 1.00 98.56 89 GLY A C 1
ATOM 566 O O . GLY A 1 89 ? 10.537 -5.693 -1.278 1.00 98.56 89 GLY A O 1
ATOM 567 N N . ALA A 1 90 ? 11.822 -4.072 -2.181 1.00 97.38 90 ALA A N 1
ATOM 568 C CA . ALA A 1 90 ? 12.406 -3.572 -0.939 1.00 97.38 90 ALA A CA 1
ATOM 569 C C . ALA A 1 90 ? 11.712 -2.278 -0.471 1.00 97.38 90 ALA A C 1
ATOM 571 O O . ALA A 1 90 ? 12.168 -1.179 -0.768 1.00 97.38 90 ALA A O 1
ATOM 572 N N . GLY A 1 91 ? 10.606 -2.419 0.263 1.00 98.06 91 GLY A N 1
ATOM 573 C CA . GLY A 1 91 ? 9.904 -1.309 0.927 1.00 98.06 91 GLY A CA 1
ATOM 574 C C . GLY A 1 91 ? 9.603 -1.607 2.396 1.00 98.06 91 GLY A C 1
ATOM 575 O O . GLY A 1 91 ? 10.116 -2.581 2.950 1.00 98.06 91 GLY A O 1
ATOM 576 N N . SER A 1 92 ? 8.764 -0.792 3.034 1.00 98.56 92 SER A N 1
ATOM 577 C CA . SER A 1 92 ? 8.218 -1.094 4.363 1.00 98.56 92 SER A CA 1
ATOM 578 C C . SER A 1 92 ? 6.751 -1.504 4.294 1.00 98.56 92 SER A C 1
ATOM 580 O O . SER A 1 92 ? 5.963 -0.979 3.503 1.00 98.56 92 SER A O 1
ATOM 582 N N . ILE A 1 93 ? 6.388 -2.455 5.147 1.00 98.62 93 ILE A N 1
ATOM 583 C CA . ILE A 1 93 ? 5.006 -2.696 5.547 1.00 98.62 93 ILE A CA 1
ATOM 584 C C . ILE A 1 93 ? 4.897 -2.279 7.005 1.00 98.62 93 ILE A C 1
ATOM 586 O O . ILE A 1 93 ? 5.607 -2.815 7.853 1.00 98.62 93 ILE A O 1
ATOM 590 N N . ASP A 1 94 ? 3.990 -1.361 7.290 1.00 98.56 94 ASP A N 1
ATOM 591 C CA . ASP A 1 94 ? 3.767 -0.817 8.618 1.00 98.56 94 ASP A CA 1
ATOM 592 C C . ASP A 1 94 ? 2.337 -1.166 9.053 1.00 98.56 94 ASP A C 1
ATOM 594 O O . ASP A 1 94 ? 1.360 -0.559 8.606 1.00 98.56 94 ASP A O 1
ATOM 598 N N . GLN A 1 95 ? 2.200 -2.180 9.912 1.00 98.38 95 GLN A N 1
ATOM 599 C CA . GLN A 1 95 ? 0.940 -2.509 10.579 1.00 98.38 95 GLN A CA 1
ATOM 600 C C . GLN A 1 95 ? 0.803 -1.608 11.808 1.00 98.38 95 GLN A C 1
ATOM 602 O O . GLN A 1 95 ? 1.510 -1.799 12.792 1.00 98.38 95 GLN A O 1
ATOM 607 N N . ILE A 1 96 ? -0.076 -0.608 11.729 1.00 98.38 96 ILE A N 1
ATOM 608 C CA . ILE A 1 96 ? -0.235 0.457 12.733 1.00 98.38 96 ILE A CA 1
ATOM 609 C C . ILE A 1 96 ? -1.498 0.252 13.574 1.00 98.38 96 ILE A C 1
ATOM 611 O O . ILE A 1 96 ? -1.481 0.492 14.776 1.00 98.38 96 ILE A O 1
ATOM 615 N N . ALA A 1 97 ? -2.605 -0.152 12.947 1.00 98.12 97 ALA A N 1
ATOM 616 C CA . ALA A 1 97 ? -3.868 -0.417 13.630 1.00 98.12 97 ALA A CA 1
ATOM 617 C C . ALA A 1 97 ? -4.722 -1.414 12.841 1.00 98.12 97 ALA A C 1
ATOM 619 O O . ALA A 1 97 ? -4.613 -1.511 11.615 1.00 98.12 97 ALA A O 1
ATOM 620 N N . GLY A 1 98 ? -5.593 -2.125 13.559 1.00 97.50 98 GLY A N 1
ATOM 621 C CA . GLY A 1 98 ? -6.460 -3.158 12.997 1.00 97.50 98 GLY A CA 1
ATOM 622 C C . GLY A 1 98 ? -5.743 -4.493 12.816 1.00 97.50 98 GLY A C 1
ATOM 623 O O . GLY A 1 98 ? -4.630 -4.702 13.304 1.00 97.50 98 GLY A O 1
ATOM 624 N N . THR A 1 99 ? -6.395 -5.423 12.124 1.00 97.69 99 THR A N 1
ATOM 625 C CA . THR A 1 99 ? -5.821 -6.735 11.793 1.00 97.69 99 THR A CA 1
ATOM 626 C C . THR A 1 99 ? -5.872 -6.969 10.291 1.00 97.69 99 THR A C 1
ATOM 628 O O . THR A 1 99 ? -6.955 -7.009 9.704 1.00 97.69 99 THR A O 1
ATOM 631 N N . THR A 1 100 ? -4.694 -7.151 9.693 1.00 98.25 100 THR A N 1
ATOM 632 C CA . THR A 1 100 ? -4.510 -7.384 8.257 1.00 98.25 100 THR A CA 1
ATOM 633 C C . THR A 1 100 ? -4.112 -8.830 7.993 1.00 98.25 100 THR A C 1
ATOM 635 O O . THR A 1 100 ? -3.113 -9.318 8.518 1.00 98.25 100 THR A O 1
ATOM 638 N N . ASN A 1 101 ? -4.846 -9.490 7.103 1.00 98.06 101 ASN A N 1
ATOM 639 C CA . ASN A 1 101 ? -4.520 -10.799 6.559 1.00 98.06 101 ASN A CA 1
ATOM 640 C C . ASN A 1 101 ? -3.917 -10.627 5.159 1.00 98.06 101 ASN A C 1
ATOM 642 O O . ASN A 1 101 ? -4.633 -10.335 4.196 1.00 98.06 101 ASN A O 1
ATOM 646 N N . LEU A 1 102 ? -2.601 -10.817 5.040 1.00 98.00 102 LEU A N 1
ATOM 647 C CA . LEU A 1 102 ? -1.921 -10.916 3.747 1.00 98.00 102 LEU A CA 1
ATOM 648 C C . LEU A 1 102 ? -2.142 -12.327 3.193 1.00 98.00 102 LEU A C 1
ATOM 650 O O . LEU A 1 102 ? -1.682 -13.302 3.784 1.00 98.00 102 LEU A O 1
ATOM 654 N N . THR A 1 103 ? -2.877 -12.445 2.088 1.00 98.12 103 THR A N 1
ATOM 655 C CA . THR A 1 103 ? -3.345 -13.757 1.584 1.00 98.12 103 THR A CA 1
ATOM 656 C C . THR A 1 103 ? -2.681 -14.209 0.287 1.00 98.12 103 THR A C 1
ATOM 658 O O . THR A 1 103 ? -2.765 -15.382 -0.072 1.00 98.12 103 THR A O 1
ATOM 661 N N . ALA A 1 104 ? -2.005 -13.302 -0.417 1.00 97.69 104 ALA A N 1
ATOM 662 C CA . ALA A 1 104 ? -1.284 -13.614 -1.643 1.00 97.69 104 ALA A CA 1
ATOM 663 C C . ALA A 1 104 ? 0.139 -14.127 -1.381 1.00 97.69 104 ALA A C 1
ATOM 665 O O . ALA A 1 104 ? 0.704 -13.952 -0.302 1.00 97.69 104 ALA A O 1
ATOM 666 N N . ASN A 1 105 ? 0.747 -14.728 -2.408 1.00 97.88 105 ASN A N 1
ATOM 667 C CA . ASN A 1 105 ? 2.154 -15.110 -2.363 1.00 97.88 105 ASN A CA 1
ATOM 668 C C . ASN A 1 105 ? 3.055 -13.870 -2.496 1.00 97.88 105 ASN A C 1
ATOM 670 O O . ASN A 1 105 ? 3.261 -13.363 -3.597 1.00 97.88 105 ASN A O 1
ATOM 674 N N . SER A 1 106 ? 3.625 -13.433 -1.375 1.00 97.81 106 SER A N 1
ATOM 675 C CA . SER A 1 106 ? 4.572 -12.313 -1.302 1.00 97.81 106 SER A CA 1
ATOM 676 C C . SER A 1 106 ? 6.026 -12.773 -1.131 1.00 97.81 106 SER A C 1
ATOM 678 O O . SER A 1 106 ? 6.824 -12.078 -0.511 1.00 97.81 106 SER A O 1
ATOM 680 N N . SER A 1 107 ? 6.413 -13.936 -1.675 1.00 97.69 107 SER A N 1
ATOM 681 C CA . SER A 1 107 ? 7.797 -14.445 -1.584 1.00 97.69 107 SER A CA 1
ATOM 682 C C . SER A 1 107 ? 8.848 -13.528 -2.229 1.00 97.69 107 SER A C 1
ATOM 684 O O . SER A 1 107 ? 10.040 -13.717 -2.009 1.00 97.69 107 SER A O 1
ATOM 686 N N . GLY A 1 108 ? 8.421 -12.570 -3.059 1.00 97.50 108 GLY A N 1
ATOM 687 C CA . GLY A 1 108 ? 9.277 -11.543 -3.655 1.00 97.50 108 GLY A CA 1
ATOM 688 C C . GLY A 1 108 ? 9.462 -10.292 -2.791 1.00 97.50 108 GLY A C 1
ATOM 689 O O . GLY A 1 108 ? 10.186 -9.384 -3.203 1.00 97.50 108 GLY A O 1
ATOM 690 N N . PHE A 1 109 ? 8.799 -10.193 -1.636 1.00 98.62 109 PHE A N 1
ATOM 691 C CA . PHE A 1 109 ? 9.006 -9.095 -0.698 1.00 98.62 109 PHE A CA 1
ATOM 692 C C . PHE A 1 109 ? 10.312 -9.308 0.065 1.00 98.62 109 PHE A C 1
ATOM 694 O O . PHE A 1 109 ? 10.517 -10.335 0.708 1.00 98.62 109 PHE A O 1
ATOM 701 N N . THR A 1 110 ? 11.193 -8.316 -0.001 1.00 98.38 110 THR A N 1
ATOM 702 C CA . THR A 1 110 ? 12.512 -8.345 0.648 1.00 98.38 110 THR A CA 1
ATOM 703 C C . THR A 1 110 ? 12.682 -7.202 1.646 1.00 98.38 110 THR A C 1
ATOM 705 O O . THR A 1 110 ? 13.796 -6.912 2.075 1.00 98.38 110 THR A O 1
ATOM 708 N N . GLY A 1 111 ? 11.593 -6.496 1.943 1.00 97.75 111 GLY A N 1
ATOM 709 C CA . GLY A 1 111 ? 11.566 -5.330 2.808 1.00 97.75 111 GLY A CA 1
ATOM 710 C C . GLY A 1 111 ? 11.343 -5.648 4.287 1.00 97.75 111 GLY A C 1
ATOM 711 O O . GLY A 1 111 ? 11.295 -6.805 4.705 1.00 97.75 111 GLY A O 1
ATOM 712 N N . GLY A 1 112 ? 11.187 -4.591 5.083 1.00 97.88 112 GLY A N 1
ATOM 713 C CA . GLY A 1 112 ? 10.883 -4.693 6.511 1.00 97.88 112 GLY A CA 1
ATOM 714 C C . GLY A 1 112 ? 9.379 -4.741 6.769 1.00 97.88 112 GLY A C 1
ATOM 715 O O . GLY A 1 112 ? 8.620 -4.002 6.147 1.00 97.88 112 GLY A O 1
ATOM 716 N N . THR A 1 113 ? 8.947 -5.588 7.703 1.00 97.94 113 THR A N 1
ATOM 717 C CA . THR A 1 113 ? 7.589 -5.535 8.263 1.00 97.94 113 THR A CA 1
ATOM 718 C C . THR A 1 113 ? 7.670 -5.063 9.705 1.00 97.94 113 THR A C 1
ATOM 720 O O . THR A 1 113 ? 8.307 -5.716 10.531 1.00 97.94 113 THR A O 1
ATOM 723 N N . ASN A 1 114 ? 7.013 -3.948 9.999 1.00 97.81 114 ASN A N 1
ATOM 724 C CA . ASN A 1 114 ? 6.94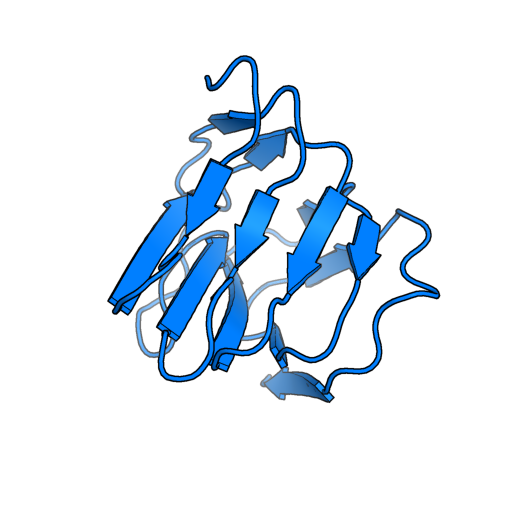3 -3.352 11.324 1.00 97.81 114 ASN A CA 1
ATOM 725 C C . ASN A 1 114 ? 5.518 -3.513 11.856 1.00 97.81 114 ASN A C 1
ATOM 727 O O . ASN A 1 114 ? 4.554 -3.181 11.166 1.00 97.81 114 ASN A O 1
ATOM 731 N N . VAL A 1 115 ? 5.379 -4.026 13.077 1.00 96.69 115 VAL A N 1
ATOM 732 C CA . VAL A 1 115 ? 4.082 -4.188 13.743 1.00 96.69 115 VAL A CA 1
ATOM 733 C C . VAL A 1 115 ? 4.079 -3.321 14.989 1.00 96.69 115 VAL A C 1
ATOM 735 O O . VAL A 1 115 ? 4.810 -3.594 15.940 1.00 96.69 115 VAL A O 1
ATOM 738 N N . ASN A 1 116 ? 3.259 -2.277 14.958 1.00 86.38 116 ASN A N 1
ATOM 739 C CA . ASN A 1 116 ? 3.072 -1.327 16.041 1.00 86.38 116 ASN A CA 1
ATOM 740 C C . ASN A 1 116 ? 1.688 -1.602 16.645 1.00 86.38 116 ASN A C 1
ATOM 742 O O . ASN A 1 116 ? 0.701 -1.658 15.912 1.00 86.38 116 ASN A O 1
ATOM 746 N N . GLY A 1 117 ? 1.635 -1.851 17.954 1.00 60.97 117 GLY A N 1
ATOM 747 C CA . GLY A 1 117 ? 0.421 -2.226 18.687 1.00 60.97 117 GLY A CA 1
ATOM 748 C C . GLY A 1 117 ? 0.175 -1.323 19.878 1.00 60.97 117 GLY A C 1
ATOM 749 O O . GLY A 1 117 ? 1.177 -0.925 20.515 1.00 60.97 117 GLY A O 1
#

Secondary structure (DSSP, 8-state):
-BSS-EEESSSSEEEEEEBTT-EEEBSS-EEES-STT-EEEEEEES-TTSPPB-B-EEE-SEEEE-SSEEEEEEEB--SSEEE-SEEEBS-EEEEEES-EEE-S--TTB-SEEEE--

Sequence (117 aa):
TSSGDLNIGGSGTGSLTIANGGVVSAGGVVNIALLAGSVGTLNIGAASGSPAAAAGALNAASVQFGQGAGAINFNHTDTSYTFASAIGGAGSIDQIAGTTNLTANSSGFTGGTNVNG

Radius of gyration: 12.74 Å; chains: 1; bounding box: 31×27×36 Å

pLDDT: mean 97.24, std 4.6, range [60.97, 98.88]